Protein AF-A0A7V3D6D9-F1 (afdb_monomer_lite)

Secondary structure (DSSP, 8-state):
-PPPPHH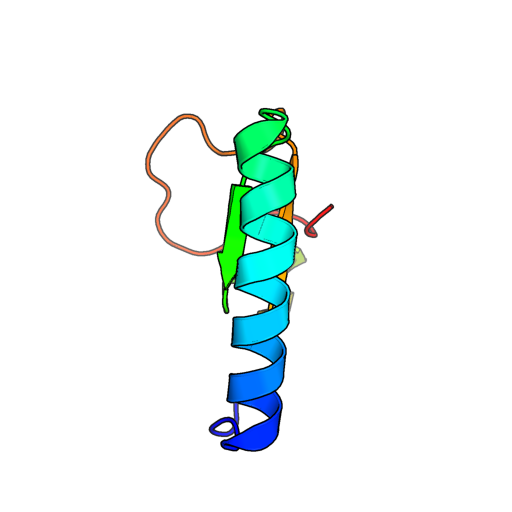HHHHHHHHHHHHHHHHHHTT-EEEEES--EEEETTTTEEE--SEEEEETTTS-SS---SPEES---

Structure (mmCIF, N/CA/C/O backbone):
data_AF-A0A7V3D6D9-F1
#
_entry.id   AF-A0A7V3D6D9-F1
#
loop_
_atom_site.group_PDB
_atom_site.id
_atom_site.type_symbol
_atom_site.label_atom_id
_atom_site.label_alt_id
_atom_site.label_comp_id
_atom_site.label_asym_id
_atom_site.label_entity_id
_atom_site.label_seq_id
_atom_site.pdbx_PDB_ins_code
_atom_site.Cartn_x
_atom_site.Cartn_y
_atom_site.Cartn_z
_atom_site.occupancy
_atom_site.B_iso_or_equiv
_atom_site.auth_seq_id
_atom_site.auth_comp_id
_atom_site.auth_asym_id
_atom_site.auth_atom_id
_atom_site.pdbx_PDB_model_num
ATOM 1 N N . MET A 1 1 ? 12.034 -2.602 -12.309 1.00 66.12 1 MET A N 1
ATOM 2 C CA . MET A 1 1 ? 11.680 -1.220 -11.922 1.00 66.12 1 MET A CA 1
ATOM 3 C C . MET A 1 1 ? 12.980 -0.447 -11.768 1.00 66.12 1 MET A C 1
ATOM 5 O O . MET A 1 1 ? 13.961 -1.052 -11.351 1.00 66.12 1 MET A O 1
ATOM 9 N N . THR A 1 2 ? 13.026 0.814 -12.196 1.00 80.62 2 THR A N 1
ATOM 10 C CA . THR A 1 2 ? 14.208 1.677 -12.015 1.00 80.62 2 THR A CA 1
ATOM 11 C C . THR A 1 2 ? 14.242 2.164 -10.564 1.00 80.62 2 THR A C 1
ATOM 13 O O . THR A 1 2 ? 13.164 2.399 -10.019 1.00 80.62 2 THR A O 1
ATOM 16 N N . PRO A 1 3 ? 15.417 2.312 -9.924 1.00 86.56 3 PRO A N 1
ATOM 17 C CA . PRO A 1 3 ? 15.501 2.852 -8.569 1.00 86.56 3 PRO A CA 1
ATOM 18 C C . PRO A 1 3 ? 14.773 4.195 -8.425 1.00 86.56 3 PRO A C 1
ATOM 20 O O . PRO A 1 3 ? 14.881 5.060 -9.299 1.00 86.56 3 PRO A O 1
ATOM 23 N N . VAL A 1 4 ? 14.043 4.360 -7.321 1.00 91.19 4 VAL A N 1
ATOM 24 C CA . VAL A 1 4 ? 13.290 5.581 -7.014 1.00 91.19 4 VAL A CA 1
ATOM 25 C C . VAL A 1 4 ? 14.229 6.701 -6.552 1.00 91.19 4 VAL A C 1
ATOM 27 O O . VAL A 1 4 ? 15.193 6.470 -5.822 1.00 91.19 4 VAL A O 1
ATOM 30 N N . GLY A 1 5 ? 13.964 7.931 -6.996 1.00 95.81 5 GLY A N 1
ATOM 31 C CA . GLY A 1 5 ? 14.685 9.117 -6.529 1.00 95.81 5 GLY A CA 1
ATOM 32 C C . GLY A 1 5 ? 14.271 9.537 -5.112 1.00 95.81 5 GLY A C 1
ATOM 33 O O . GLY A 1 5 ? 13.221 9.140 -4.613 1.00 95.81 5 GLY A O 1
ATOM 34 N N . LEU A 1 6 ? 15.070 10.401 -4.478 1.00 97.12 6 LEU A N 1
ATOM 35 C CA . LEU A 1 6 ? 14.827 10.846 -3.098 1.00 97.12 6 LEU A CA 1
ATOM 36 C C . LEU A 1 6 ? 13.497 11.587 -2.912 1.00 97.12 6 LEU A C 1
ATOM 38 O O . LEU A 1 6 ? 12.800 11.334 -1.937 1.00 97.12 6 LEU A O 1
ATOM 42 N N . GLU A 1 7 ? 13.144 12.499 -3.817 1.00 97.19 7 GLU A N 1
ATOM 43 C CA . GLU A 1 7 ? 11.919 13.298 -3.673 1.00 97.19 7 GLU A CA 1
ATOM 44 C C . GLU A 1 7 ? 10.639 12.455 -3.817 1.00 97.19 7 GLU A C 1
ATOM 46 O O . GLU A 1 7 ? 9.798 12.522 -2.919 1.00 97.19 7 GLU A O 1
ATOM 51 N N . PRO A 1 8 ? 10.493 11.579 -4.836 1.00 94.88 8 PRO A N 1
ATOM 52 C CA . PRO A 1 8 ? 9.376 10.635 -4.873 1.00 94.88 8 PRO A CA 1
ATOM 53 C C . PRO A 1 8 ? 9.323 9.717 -3.644 1.00 94.88 8 PRO A C 1
ATOM 55 O O . PRO A 1 8 ? 8.249 9.525 -3.084 1.00 94.88 8 PRO A O 1
ATOM 58 N N . ALA A 1 9 ? 10.471 9.227 -3.155 1.00 95.94 9 ALA A N 1
ATOM 59 C CA . ALA A 1 9 ? 10.517 8.402 -1.946 1.00 95.94 9 ALA A CA 1
ATOM 60 C C . ALA A 1 9 ? 10.048 9.163 -0.690 1.00 95.94 9 ALA A C 1
ATOM 62 O O . ALA A 1 9 ? 9.297 8.626 0.124 1.00 95.94 9 ALA A O 1
ATOM 63 N N . ARG A 1 10 ? 10.445 10.435 -0.535 1.00 97.94 10 ARG A N 1
ATOM 64 C CA . ARG A 1 10 ? 9.971 11.307 0.555 1.00 97.94 10 ARG A CA 1
ATOM 65 C C . ARG A 1 10 ? 8.469 11.537 0.471 1.00 97.94 10 ARG A C 1
ATOM 67 O O . ARG A 1 10 ? 7.794 11.493 1.497 1.00 97.94 10 ARG A O 1
ATOM 74 N N . PHE A 1 11 ? 7.953 11.765 -0.734 1.00 97.88 11 PHE A N 1
ATOM 75 C CA . PHE A 1 11 ? 6.526 11.965 -0.950 1.00 97.88 11 PHE A CA 1
ATOM 76 C C . PHE A 1 11 ? 5.718 10.699 -0.639 1.00 97.88 11 PHE A C 1
ATOM 78 O O . PHE A 1 11 ? 4.748 10.779 0.113 1.00 97.88 11 PHE A O 1
ATOM 85 N N . ALA A 1 12 ? 6.149 9.534 -1.133 1.00 97.44 12 ALA A N 1
ATOM 86 C CA . ALA A 1 12 ? 5.520 8.249 -0.833 1.00 97.44 12 ALA A CA 1
ATOM 87 C C . ALA A 1 12 ? 5.530 7.950 0.674 1.00 97.44 12 ALA A C 1
ATOM 89 O O . ALA A 1 12 ? 4.497 7.595 1.232 1.00 97.44 12 ALA A O 1
ATOM 90 N N . SER A 1 13 ? 6.654 8.191 1.359 1.00 98.06 13 SER A N 1
ATOM 91 C CA . SER A 1 13 ? 6.749 8.025 2.816 1.00 98.06 13 SER A CA 1
ATOM 92 C C . SER A 1 13 ? 5.823 8.976 3.580 1.00 98.06 13 SER A C 1
ATOM 94 O O . SER A 1 13 ? 5.169 8.569 4.540 1.00 98.06 13 SER A O 1
ATOM 96 N N . TRP A 1 14 ? 5.731 10.240 3.155 1.00 98.44 14 TRP A N 1
ATOM 97 C CA . TRP A 1 14 ? 4.797 11.196 3.746 1.00 98.44 14 TRP A CA 1
ATOM 98 C C . TRP A 1 14 ? 3.341 10.751 3.556 1.00 98.44 14 TRP A C 1
ATOM 100 O O . TRP A 1 14 ? 2.557 10.819 4.506 1.00 98.44 14 TRP A O 1
ATOM 110 N N . LEU A 1 15 ? 2.994 10.274 2.357 1.00 98.44 15 LEU A N 1
ATOM 111 C CA . LEU A 1 15 ? 1.652 9.810 2.024 1.00 98.44 15 LEU A CA 1
ATOM 112 C C . LEU A 1 15 ? 1.276 8.544 2.804 1.00 98.44 15 LEU A C 1
ATOM 114 O O . LEU A 1 15 ? 0.212 8.531 3.423 1.00 98.44 15 LEU A O 1
ATOM 118 N N . ASP A 1 16 ? 2.150 7.530 2.826 1.00 98.38 16 ASP A N 1
ATOM 119 C CA . ASP A 1 16 ? 1.975 6.309 3.625 1.00 98.38 16 ASP A CA 1
ATOM 120 C C . ASP A 1 16 ? 1.707 6.667 5.084 1.00 98.38 16 ASP A C 1
ATOM 122 O O . ASP A 1 16 ? 0.673 6.286 5.618 1.00 98.38 16 ASP A O 1
ATOM 126 N N . ASN A 1 17 ? 2.560 7.489 5.703 1.00 98.56 17 ASN A N 1
ATOM 127 C CA . ASN A 1 17 ? 2.418 7.830 7.116 1.00 98.56 17 ASN A CA 1
ATOM 128 C C . ASN A 1 17 ? 1.064 8.494 7.431 1.00 98.56 17 ASN A C 1
ATOM 130 O O . ASN A 1 17 ? 0.424 8.176 8.434 1.00 98.56 17 ASN A O 1
ATOM 134 N N . ARG A 1 18 ? 0.592 9.410 6.573 1.00 98.50 18 ARG A N 1
AT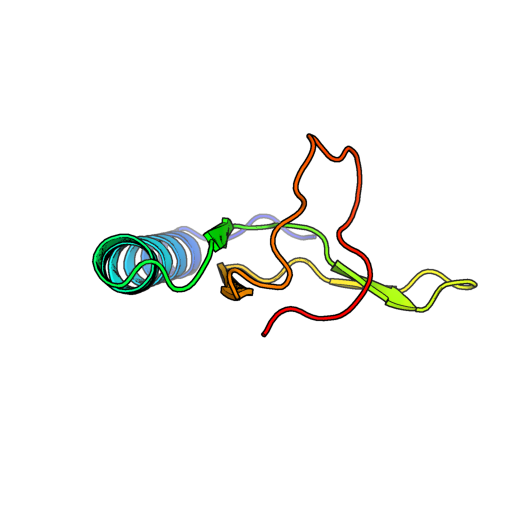OM 135 C CA . ARG A 1 18 ? -0.700 10.085 6.783 1.00 98.50 18 ARG A CA 1
ATOM 136 C C . ARG A 1 18 ? -1.889 9.166 6.548 1.00 98.50 18 ARG A C 1
ATOM 138 O O . ARG A 1 18 ? -2.838 9.209 7.331 1.00 98.50 18 ARG A O 1
ATOM 145 N N . LEU A 1 19 ? -1.843 8.350 5.500 1.00 98.50 19 LEU A N 1
ATOM 146 C CA . LEU A 1 19 ? -2.926 7.425 5.189 1.00 98.50 19 LEU A CA 1
ATOM 147 C C . LEU A 1 19 ? -3.002 6.303 6.227 1.00 98.50 19 LEU A C 1
ATOM 149 O O . LEU A 1 19 ? -4.081 6.027 6.747 1.00 98.50 19 LEU A O 1
ATOM 153 N N . ARG A 1 20 ? -1.855 5.723 6.588 1.00 98.62 20 ARG A N 1
ATOM 154 C CA . ARG A 1 20 ? -1.711 4.677 7.603 1.00 98.62 20 ARG A CA 1
ATOM 155 C C . ARG A 1 20 ? -2.286 5.123 8.937 1.00 98.62 20 ARG A C 1
ATOM 157 O O . ARG A 1 20 ? -3.131 4.424 9.483 1.00 98.62 20 ARG A O 1
ATOM 164 N N . GLN A 1 21 ? -1.929 6.324 9.403 1.00 98.62 21 GLN A N 1
ATOM 165 C CA . GLN A 1 21 ? -2.473 6.870 10.646 1.00 98.62 21 GLN A CA 1
ATOM 166 C C . GLN A 1 21 ? -4.011 6.895 10.639 1.00 98.62 21 GLN A C 1
ATOM 168 O O . GLN A 1 21 ? -4.641 6.499 11.620 1.00 98.62 21 GLN A O 1
ATOM 173 N N . TYR A 1 22 ? -4.627 7.355 9.546 1.00 98.69 22 TYR A N 1
ATOM 174 C CA . TYR A 1 22 ? -6.085 7.395 9.425 1.00 98.69 22 TYR A CA 1
ATOM 175 C C . TYR A 1 22 ? -6.701 5.991 9.362 1.00 98.69 22 TYR A C 1
ATOM 177 O O . TYR A 1 22 ? -7.667 5.715 10.075 1.00 98.69 22 TYR A O 1
ATOM 185 N N . VAL A 1 23 ? -6.139 5.104 8.539 1.00 98.69 23 VAL A N 1
ATOM 186 C CA . VAL A 1 23 ? -6.629 3.735 8.340 1.00 98.69 23 VAL A CA 1
ATOM 187 C C . VAL A 1 23 ? -6.568 2.928 9.636 1.00 98.69 23 VAL A C 1
ATOM 189 O O . VAL A 1 23 ? -7.560 2.298 9.997 1.00 98.69 23 VAL A O 1
ATOM 192 N N . GLU A 1 24 ? -5.456 2.998 10.368 1.00 98.06 24 GLU A N 1
ATOM 193 C CA . GLU A 1 24 ? -5.272 2.287 11.638 1.00 98.06 24 GLU A CA 1
ATOM 194 C C . GLU A 1 24 ? -6.197 2.838 12.730 1.00 98.06 24 GLU A C 1
ATOM 196 O O . GLU A 1 24 ? -6.886 2.066 13.398 1.00 98.06 24 GLU A O 1
ATOM 201 N N . THR A 1 25 ? -6.291 4.169 12.866 1.00 98.56 25 THR A N 1
ATOM 202 C CA . THR A 1 25 ? -7.155 4.817 13.875 1.00 98.56 25 THR A CA 1
ATOM 203 C C . THR A 1 25 ? -8.623 4.422 13.714 1.00 98.56 25 THR 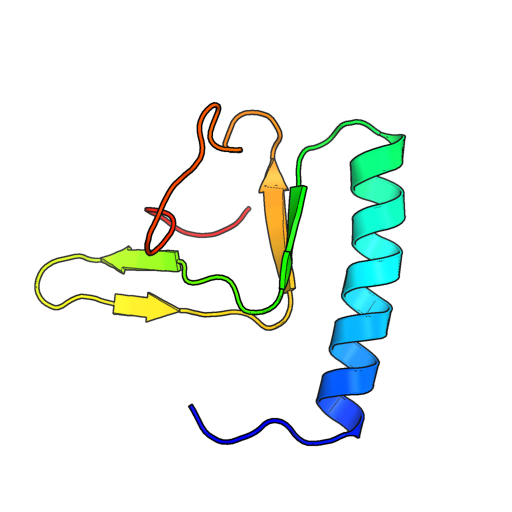A C 1
ATOM 205 O O . THR A 1 25 ? -9.339 4.277 14.702 1.00 98.56 25 THR A O 1
ATOM 208 N N . ASN A 1 26 ? -9.076 4.245 12.473 1.00 98.62 26 ASN A N 1
ATOM 209 C CA . ASN A 1 26 ? -10.465 3.924 12.151 1.00 98.62 26 ASN A CA 1
ATOM 210 C C . ASN A 1 26 ? -10.683 2.429 11.853 1.00 98.62 26 ASN A C 1
ATOM 212 O O . ASN A 1 26 ? -11.779 2.052 11.444 1.00 98.62 26 ASN A O 1
ATOM 216 N N . GLN A 1 27 ? -9.661 1.583 12.041 1.00 98.19 27 GLN A N 1
ATOM 217 C CA . GLN A 1 27 ? -9.710 0.134 11.797 1.00 98.19 27 GLN A CA 1
ATOM 218 C C . GLN A 1 27 ? -10.207 -0.230 10.386 1.00 98.19 27 GLN A C 1
ATOM 220 O O . GLN A 1 27 ? -10.963 -1.182 10.194 1.00 98.19 27 GLN A O 1
ATOM 225 N N . LEU A 1 28 ? -9.794 0.550 9.385 1.00 98.56 28 LEU A N 1
ATOM 226 C CA . LEU A 1 28 ? -10.316 0.443 8.021 1.00 98.56 28 LEU A CA 1
ATOM 227 C C . LEU A 1 28 ? -9.600 -0.610 7.179 1.00 98.56 28 LEU A C 1
ATOM 229 O O . LEU A 1 28 ? -10.111 -0.961 6.118 1.00 98.56 28 LEU A O 1
ATOM 233 N N . GLY A 1 29 ? -8.453 -1.121 7.633 1.00 98.06 29 GLY A N 1
ATOM 234 C CA . GLY A 1 29 ? -7.656 -2.112 6.916 1.00 98.06 29 GLY A CA 1
ATOM 235 C C . GLY A 1 29 ? -6.159 -1.868 7.056 1.00 98.06 29 GLY A C 1
ATOM 236 O O . GLY A 1 29 ? -5.686 -1.563 8.148 1.00 98.06 29 GLY A O 1
ATOM 237 N N . GLU A 1 30 ? -5.425 -1.998 5.954 1.00 97.62 30 GLU A N 1
ATOM 238 C CA . GLU A 1 30 ? -3.965 -1.936 5.918 1.00 97.62 30 GLU A CA 1
ATOM 239 C C . GLU A 1 30 ? -3.468 -1.023 4.793 1.00 97.62 30 GLU A C 1
ATOM 241 O O . GLU A 1 30 ? -4.032 -0.988 3.698 1.00 97.62 30 GLU A O 1
ATOM 246 N N . VAL A 1 31 ? -2.390 -0.286 5.066 1.00 98.38 31 VAL A N 1
ATOM 247 C CA . VAL A 1 31 ? -1.641 0.468 4.056 1.00 98.38 31 VAL A CA 1
ATOM 248 C C . VAL A 1 31 ? -0.324 -0.254 3.794 1.00 98.38 31 VAL A C 1
ATOM 250 O O . VAL A 1 31 ? 0.386 -0.633 4.727 1.00 98.38 31 VAL A O 1
ATOM 253 N N . LEU A 1 32 ? 0.001 -0.447 2.522 1.00 97.19 32 LEU A N 1
ATOM 254 C CA . LEU A 1 32 ? 1.162 -1.186 2.042 1.00 97.19 32 LEU A CA 1
ATOM 255 C C . LEU A 1 32 ? 2.021 -0.288 1.149 1.00 97.19 32 LEU A C 1
ATOM 257 O O . LEU A 1 32 ? 1.497 0.557 0.424 1.00 97.19 32 LEU A O 1
ATOM 261 N N . VAL A 1 33 ? 3.334 -0.506 1.169 1.00 96.69 33 VAL A N 1
ATOM 262 C CA . VAL A 1 33 ? 4.322 0.248 0.382 1.00 96.69 33 VAL A CA 1
ATOM 263 C C . VAL A 1 33 ? 5.050 -0.725 -0.537 1.00 96.69 33 VAL A C 1
ATOM 265 O O . VAL A 1 33 ? 5.477 -1.785 -0.080 1.00 96.69 33 VAL A O 1
ATOM 268 N N . GLU A 1 34 ? 5.156 -0.389 -1.825 1.00 95.25 34 GLU A N 1
ATOM 269 C CA . GLU A 1 34 ? 5.834 -1.201 -2.857 1.00 95.25 34 GLU A CA 1
ATOM 270 C C . GLU A 1 34 ? 5.304 -2.650 -2.991 1.00 95.25 34 GLU A C 1
ATOM 272 O O . GLU A 1 34 ? 5.966 -3.534 -3.544 1.00 95.25 34 GLU A O 1
ATOM 277 N N . ALA A 1 35 ? 4.096 -2.925 -2.486 1.00 95.56 35 ALA A N 1
ATOM 278 C CA . ALA A 1 35 ? 3.501 -4.257 -2.506 1.00 95.56 35 ALA A CA 1
ATOM 279 C C . ALA A 1 35 ? 3.070 -4.658 -3.919 1.00 95.56 35 ALA A C 1
ATOM 281 O O . ALA A 1 35 ? 2.490 -3.868 -4.658 1.00 95.56 35 ALA A O 1
ATOM 282 N N . GLY A 1 36 ? 3.313 -5.913 -4.300 1.00 96.75 36 GLY A N 1
ATOM 283 C CA . GLY A 1 36 ? 2.920 -6.413 -5.614 1.00 96.75 36 GLY A CA 1
ATOM 284 C C . GLY A 1 36 ? 1.459 -6.864 -5.667 1.00 96.75 36 GLY A C 1
ATOM 285 O O . GLY A 1 36 ? 1.029 -7.692 -4.867 1.00 96.75 36 GLY A O 1
ATOM 286 N N . PHE A 1 37 ? 0.734 -6.383 -6.675 1.00 97.56 37 PHE A N 1
ATOM 287 C CA . PHE A 1 37 ? -0.661 -6.705 -6.974 1.00 97.56 37 PHE A CA 1
ATOM 288 C C . PHE A 1 37 ? -0.762 -7.399 -8.334 1.00 97.56 37 PHE A C 1
ATOM 290 O O . PHE A 1 37 ? -0.443 -6.810 -9.371 1.00 97.56 37 PHE A O 1
ATOM 297 N N . LEU A 1 38 ? -1.196 -8.658 -8.343 1.00 97.94 38 LEU A N 1
ATOM 298 C CA . LEU A 1 38 ? -1.381 -9.467 -9.544 1.00 97.94 38 LEU A CA 1
ATOM 299 C C . LEU A 1 38 ? -2.768 -9.210 -10.143 1.00 97.94 38 LEU A C 1
ATOM 301 O O . LEU A 1 38 ? -3.772 -9.760 -9.692 1.00 97.94 38 LEU A O 1
ATOM 305 N N . LEU A 1 39 ? -2.809 -8.398 -11.197 1.00 97.75 39 LEU A N 1
ATOM 306 C CA . LEU A 1 39 ? -4.040 -7.929 -11.841 1.00 97.75 39 LEU A CA 1
ATOM 307 C C . LEU A 1 39 ? -4.582 -8.906 -12.890 1.00 97.75 39 LEU A C 1
ATOM 309 O O . LEU A 1 39 ? -5.783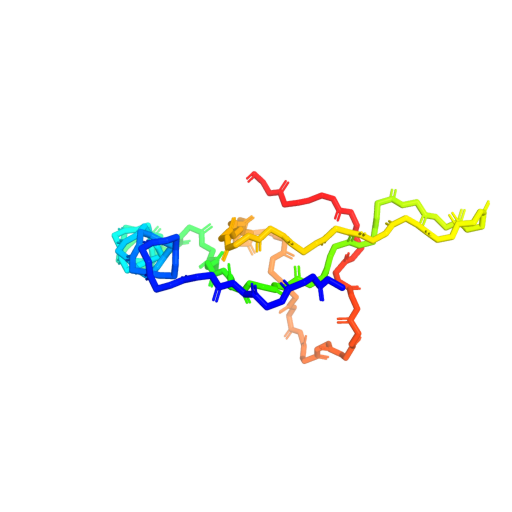 -8.970 -13.134 1.00 97.75 39 LEU A O 1
ATOM 313 N N . LYS A 1 40 ? -3.693 -9.656 -13.543 1.00 97.62 40 LYS A N 1
ATOM 314 C CA . LYS A 1 40 ? -4.038 -10.643 -14.571 1.00 97.62 40 LYS A CA 1
ATOM 315 C C . LYS A 1 40 ? -3.047 -11.791 -14.513 1.00 97.62 40 LYS A C 1
ATOM 317 O O . LYS A 1 40 ? -1.873 -11.550 -14.259 1.00 97.62 40 LYS A O 1
ATOM 322 N N . ARG A 1 41 ? -3.512 -13.013 -14.788 1.00 95.94 41 ARG A N 1
ATOM 323 C CA . ARG A 1 41 ? -2.657 -14.186 -15.015 1.00 95.94 41 ARG A CA 1
ATOM 324 C C . ARG A 1 41 ? -2.595 -14.540 -16.498 1.00 95.94 41 ARG A C 1
ATOM 326 O O . ARG A 1 41 ? -3.596 -14.392 -17.197 1.00 95.94 41 ARG A O 1
ATOM 333 N N . ARG A 1 42 ? -1.456 -15.084 -16.941 1.00 94.38 42 ARG A N 1
ATOM 334 C CA . ARG A 1 42 ? -1.236 -15.648 -18.295 1.00 94.38 42 ARG A CA 1
ATOM 335 C C . ARG A 1 42 ? -1.544 -14.668 -19.461 1.00 94.38 42 ARG A C 1
ATOM 337 O O . ARG A 1 42 ? -2.584 -14.792 -20.109 1.00 94.38 42 ARG A O 1
ATOM 344 N N . PRO A 1 43 ? -0.633 -13.730 -19.795 1.00 93.75 43 PRO A N 1
ATOM 345 C CA . PRO A 1 43 ? 0.606 -13.423 -19.085 1.00 93.75 43 PRO A CA 1
ATOM 346 C C . PRO A 1 43 ? 0.327 -12.654 -17.794 1.00 93.75 43 PRO A C 1
ATOM 348 O O . PRO A 1 43 ? -0.679 -11.947 -17.676 1.00 93.75 43 PRO A O 1
ATOM 351 N N . ASP A 1 44 ? 1.220 -12.815 -16.825 1.00 96.69 44 ASP A N 1
ATOM 352 C CA . ASP A 1 44 ? 1.064 -12.181 -15.526 1.00 96.69 44 ASP A CA 1
ATOM 353 C C . ASP A 1 44 ? 1.274 -10.668 -15.649 1.00 96.69 44 ASP A C 1
ATOM 355 O O . ASP A 1 44 ? 2.244 -10.197 -16.239 1.00 96.69 44 ASP A O 1
ATOM 359 N N . THR A 1 45 ? 0.328 -9.897 -15.118 1.00 97.62 45 THR A N 1
ATOM 360 C CA . THR A 1 45 ? 0.424 -8.438 -15.016 1.00 97.62 45 THR A CA 1
ATOM 361 C C . THR A 1 45 ? 0.459 -8.076 -13.546 1.00 97.62 45 THR A C 1
ATOM 363 O O . THR A 1 45 ? -0.556 -8.190 -12.863 1.00 97.62 45 THR A O 1
ATOM 366 N N . VAL A 1 46 ? 1.625 -7.642 -13.073 1.00 97.25 46 VAL A N 1
ATOM 367 C CA . VAL A 1 46 ? 1.842 -7.234 -11.684 1.00 97.25 46 VAL A CA 1
ATOM 368 C C . VAL A 1 46 ? 2.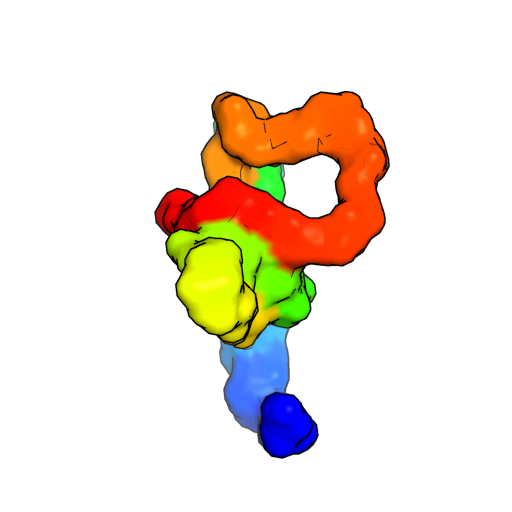139 -5.743 -11.644 1.00 97.25 46 VAL A C 1
ATOM 370 O O . VAL A 1 46 ? 2.904 -5.235 -12.468 1.00 97.25 46 VAL A O 1
ATOM 373 N N . ARG A 1 47 ? 1.527 -5.034 -10.697 1.00 96.56 47 ARG A N 1
ATOM 374 C CA . ARG A 1 47 ? 1.836 -3.634 -10.395 1.00 96.56 47 ARG A CA 1
ATOM 375 C C . ARG A 1 47 ? 2.255 -3.510 -8.939 1.00 96.56 47 ARG A C 1
ATOM 377 O O . ARG A 1 47 ? 1.658 -4.155 -8.089 1.00 96.56 47 ARG A O 1
ATOM 384 N N . ALA A 1 48 ? 3.266 -2.690 -8.689 1.00 95.81 48 ALA A N 1
ATOM 385 C CA . ALA A 1 48 ? 3.689 -2.296 -7.355 1.00 95.81 48 ALA A CA 1
ATOM 386 C C . ALA A 1 48 ? 3.516 -0.777 -7.265 1.00 95.81 48 ALA A C 1
ATOM 388 O O . ALA A 1 48 ? 4.311 -0.058 -7.869 1.00 95.81 48 ALA A O 1
ATOM 389 N N . PRO A 1 49 ? 2.406 -0.283 -6.695 1.00 95.50 49 PRO A N 1
ATOM 390 C CA . PRO A 1 49 ? 2.259 1.139 -6.427 1.00 95.50 49 PRO A CA 1
ATOM 391 C C . PRO A 1 49 ? 3.162 1.550 -5.258 1.00 95.50 49 PRO A C 1
ATOM 393 O O . PRO A 1 49 ? 3.390 0.755 -4.345 1.00 95.50 49 PRO A O 1
ATOM 396 N N . ASP A 1 50 ? 3.597 2.811 -5.257 1.00 96.38 50 ASP A N 1
ATOM 397 C CA . ASP A 1 50 ? 4.392 3.380 -4.162 1.00 96.38 50 ASP A CA 1
ATOM 398 C C . ASP A 1 50 ? 3.650 3.251 -2.814 1.00 96.38 50 ASP A C 1
ATOM 400 O O . ASP A 1 50 ? 4.249 2.928 -1.792 1.00 96.38 50 ASP A O 1
ATOM 404 N N . VAL A 1 51 ? 2.323 3.453 -2.820 1.00 98.00 51 VAL A N 1
ATOM 405 C CA . VAL A 1 51 ? 1.425 3.280 -1.665 1.00 98.00 51 VAL A CA 1
ATOM 406 C C . VAL A 1 51 ? 0.107 2.646 -2.128 1.00 98.00 51 VAL A C 1
ATOM 408 O O . VAL A 1 51 ? -0.464 3.064 -3.136 1.00 98.00 51 VAL A O 1
ATOM 411 N N . ALA A 1 52 ? -0.397 1.659 -1.386 1.00 98.25 52 ALA A N 1
ATOM 412 C CA . ALA A 1 52 ? -1.682 0.999 -1.614 1.00 98.25 52 ALA A CA 1
ATOM 413 C C . ALA A 1 52 ? -2.482 0.853 -0.319 1.00 98.25 52 ALA A C 1
ATOM 415 O O . ALA A 1 52 ? -1.909 0.667 0.751 1.00 98.25 52 ALA A O 1
ATOM 416 N N . PHE A 1 53 ? -3.808 0.865 -0.434 1.00 98.50 53 PHE A N 1
ATOM 417 C CA . PHE A 1 53 ? -4.726 0.534 0.649 1.00 98.50 53 PHE A CA 1
ATOM 418 C C . PHE A 1 53 ? -5.442 -0.787 0.349 1.00 98.50 53 PHE A C 1
ATOM 420 O O . PHE A 1 53 ? -5.822 -1.063 -0.791 1.00 98.50 53 PHE A O 1
ATOM 427 N N . LEU A 1 54 ? -5.606 -1.605 1.386 1.00 98.12 54 LEU A N 1
ATOM 428 C CA . LEU A 1 54 ? -6.509 -2.745 1.408 1.00 98.12 54 LEU A CA 1
ATOM 429 C C . LEU A 1 54 ? -7.499 -2.564 2.549 1.00 98.12 54 LEU A C 1
ATOM 431 O O . LEU A 1 54 ? -7.108 -2.447 3.708 1.00 98.12 54 LEU A O 1
ATOM 435 N N . SER A 1 55 ? -8.785 -2.587 2.227 1.00 98.31 55 SER A N 1
ATOM 436 C CA . SER A 1 55 ? -9.861 -2.570 3.210 1.00 98.31 55 SER A CA 1
ATOM 437 C C . SER A 1 55 ? -9.791 -3.788 4.130 1.00 98.31 55 SER A C 1
ATOM 439 O O . SER A 1 55 ? -9.371 -4.870 3.722 1.00 98.31 55 SER A O 1
ATOM 441 N N . ALA A 1 56 ? -10.263 -3.646 5.369 1.00 97.81 56 ALA A N 1
ATOM 442 C CA . ALA A 1 56 ? -10.228 -4.700 6.385 1.00 97.81 56 ALA A CA 1
ATOM 443 C C . ALA A 1 56 ? -10.858 -6.020 5.905 1.00 97.81 56 ALA A C 1
ATOM 445 O O . ALA A 1 56 ? -10.410 -7.096 6.286 1.00 97.81 56 ALA A O 1
ATOM 446 N N . ALA A 1 57 ? -11.859 -5.950 5.020 1.00 97.50 57 ALA A N 1
ATOM 447 C CA . ALA A 1 57 ? -12.504 -7.122 4.427 1.00 97.50 57 ALA A CA 1
ATOM 448 C C . ALA A 1 57 ? -11.617 -7.888 3.423 1.00 97.50 57 ALA A C 1
ATOM 450 O O . ALA A 1 57 ? -11.926 -9.027 3.076 1.00 97.50 57 ALA A O 1
ATOM 451 N N . ARG A 1 58 ? -10.550 -7.260 2.922 1.00 97.06 58 ARG A N 1
ATOM 452 C CA . ARG A 1 58 ? -9.647 -7.787 1.890 1.00 97.06 58 ARG A CA 1
ATOM 453 C C . ARG A 1 58 ? -8.245 -8.094 2.411 1.00 97.06 58 ARG A C 1
ATOM 455 O O . ARG A 1 58 ? -7.491 -8.762 1.706 1.00 97.06 58 ARG A O 1
ATOM 462 N N . VAL A 1 59 ? -7.905 -7.642 3.618 1.00 96.06 59 VAL A N 1
ATOM 463 C CA . VAL A 1 59 ? -6.642 -7.980 4.286 1.00 96.06 59 VAL A CA 1
ATOM 464 C C . VAL A 1 59 ? -6.567 -9.503 4.493 1.00 96.06 59 VAL A C 1
ATOM 466 O O . VAL A 1 59 ? -7.500 -10.088 5.054 1.00 96.06 59 VAL A O 1
ATOM 469 N N . PRO A 1 60 ? -5.493 -10.180 4.042 1.00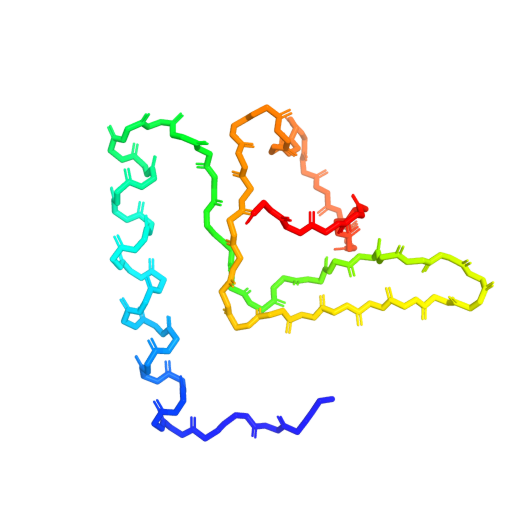 93.56 60 PRO A N 1
ATOM 470 C CA . PRO A 1 60 ? -5.328 -11.615 4.252 1.00 93.56 60 PRO A CA 1
ATOM 471 C C . PRO A 1 60 ? -5.331 -11.984 5.741 1.00 93.56 60 PRO A C 1
ATOM 473 O O . PRO A 1 60 ? -4.604 -11.402 6.540 1.00 93.56 60 PRO A O 1
ATOM 476 N N . SER A 1 61 ? -6.111 -12.998 6.120 1.00 90.69 61 SER A N 1
ATOM 477 C CA . SER A 1 61 ? -6.181 -13.483 7.508 1.00 90.69 61 SER A CA 1
ATOM 478 C C . SER A 1 61 ? -4.953 -14.290 7.943 1.00 90.69 61 SER A C 1
ATOM 480 O O . SER A 1 61 ? -4.759 -14.542 9.131 1.00 90.69 61 SER A O 1
ATOM 482 N N . THR A 1 62 ? -4.125 -14.711 6.987 1.00 89.75 62 THR A N 1
ATOM 483 C CA . THR A 1 62 ? -2.891 -15.466 7.208 1.00 89.75 62 THR A CA 1
ATOM 484 C C . THR A 1 62 ? -1.743 -14.824 6.449 1.00 89.75 62 THR A C 1
ATOM 486 O O . THR A 1 62 ? -1.957 -14.163 5.432 1.00 89.75 62 THR A O 1
ATOM 489 N N . HIS A 1 63 ? -0.515 -15.086 6.900 1.00 88.69 63 HIS A N 1
ATOM 490 C CA . HIS A 1 63 ? 0.680 -14.687 6.165 1.00 88.69 63 HIS A CA 1
ATOM 491 C C . HIS A 1 63 ? 0.617 -15.189 4.713 1.00 88.69 63 HIS A C 1
ATOM 493 O O . HIS A 1 63 ? 0.291 -16.352 4.464 1.00 88.69 63 HIS A O 1
ATOM 499 N N . MET A 1 64 ? 0.907 -14.297 3.767 1.00 89.62 64 MET A N 1
ATOM 500 C CA . MET A 1 64 ? 0.895 -14.571 2.335 1.00 89.62 64 MET A CA 1
ATOM 501 C C . MET A 1 64 ? 2.272 -14.254 1.762 1.00 89.62 64 MET A C 1
ATOM 503 O O . MET A 1 64 ? 2.765 -13.138 1.903 1.00 89.62 64 MET A O 1
ATOM 507 N N . GLU A 1 65 ? 2.861 -15.226 1.073 1.00 91.81 65 GLU A N 1
ATOM 508 C CA . GLU A 1 65 ? 4.036 -15.004 0.235 1.00 91.81 65 GLU A CA 1
ATOM 509 C C . GLU A 1 65 ? 3.606 -14.641 -1.196 1.00 91.81 65 GLU A C 1
ATOM 511 O O . GLU A 1 65 ? 2.601 -15.141 -1.711 1.00 91.81 65 GLU A O 1
ATOM 516 N N . GLY A 1 66 ? 4.386 -13.797 -1.873 1.00 93.38 66 GLY A N 1
ATOM 517 C CA . GLY A 1 66 ? 4.141 -13.408 -3.265 1.00 93.38 66 GLY A CA 1
ATOM 518 C C . GLY A 1 66 ? 3.277 -12.151 -3.425 1.00 93.38 66 GLY A C 1
ATOM 519 O O . GLY A 1 66 ? 3.410 -11.198 -2.664 1.00 93.38 66 GLY A O 1
ATOM 520 N N . PHE A 1 67 ? 2.450 -12.117 -4.477 1.00 95.94 67 PHE A N 1
ATOM 521 C CA . PHE A 1 67 ? 1.658 -10.942 -4.862 1.00 95.94 67 PHE A CA 1
ATOM 522 C C . PHE A 1 67 ? 0.193 -11.088 -4.466 1.00 95.94 67 PHE A C 1
ATOM 524 O O . PHE A 1 67 ? -0.417 -12.136 -4.702 1.00 95.94 67 PHE A O 1
ATOM 531 N N . PHE A 1 68 ? -0.392 -10.003 -3.968 1.00 96.81 68 PHE A N 1
ATOM 532 C CA . PHE A 1 68 ? -1.810 -9.944 -3.657 1.00 96.81 68 PHE A CA 1
ATOM 533 C C . PHE A 1 68 ? -2.647 -10.109 -4.943 1.00 96.81 68 PHE A C 1
ATOM 535 O O . PHE A 1 68 ? -2.385 -9.424 -5.936 1.00 96.81 68 PHE A O 1
ATOM 542 N N . PRO A 1 69 ? -3.648 -11.006 -4.985 1.00 96.19 69 PRO A N 1
ATOM 543 C CA . PRO A 1 69 ? -4.485 -11.191 -6.165 1.00 96.19 69 PRO A CA 1
ATOM 544 C C . PRO A 1 69 ? -5.539 -10.080 -6.298 1.00 96.19 69 PRO A C 1
ATOM 546 O O . PRO A 1 69 ? -6.414 -9.926 -5.449 1.00 96.19 69 PRO A O 1
ATOM 549 N N . GLY A 1 70 ? -5.513 -9.359 -7.418 1.00 96.69 70 GLY A N 1
ATOM 550 C CA . GLY A 1 70 ? -6.426 -8.250 -7.706 1.00 96.69 70 GLY A CA 1
ATOM 551 C C . GLY A 1 70 ? -5.797 -6.876 -7.474 1.00 96.69 70 GLY A C 1
ATOM 552 O O . GLY A 1 70 ? -4.616 -6.770 -7.163 1.00 96.69 70 GLY A O 1
ATOM 553 N N . ALA A 1 71 ? -6.580 -5.818 -7.686 1.00 97.50 71 ALA A N 1
ATOM 554 C CA . ALA A 1 71 ? -6.152 -4.429 -7.501 1.00 97.50 71 ALA A CA 1
ATOM 555 C C . ALA A 1 71 ? -6.266 -3.992 -6.027 1.00 97.50 71 ALA A C 1
ATOM 557 O O . ALA A 1 71 ? -7.082 -4.575 -5.313 1.00 97.50 71 ALA A O 1
ATOM 558 N N . PRO A 1 72 ? -5.516 -2.978 -5.566 1.00 97.38 72 PRO A N 1
ATOM 559 C CA . PRO A 1 72 ? -5.808 -2.320 -4.288 1.00 97.38 72 PRO A CA 1
ATOM 560 C C . PRO A 1 72 ? -7.199 -1.657 -4.296 1.00 97.38 72 PRO A C 1
ATOM 562 O O . PRO A 1 72 ? -7.852 -1.609 -5.344 1.00 97.38 72 PRO A O 1
ATOM 565 N N . ASP A 1 73 ? -7.667 -1.218 -3.127 1.00 97.19 73 ASP A N 1
ATOM 566 C CA . ASP A 1 73 ? -8.897 -0.422 -2.977 1.00 97.19 73 ASP A CA 1
ATOM 567 C C . ASP A 1 73 ? -8.677 1.064 -3.309 1.00 97.19 73 ASP A C 1
ATOM 569 O O . ASP A 1 73 ? -7.574 1.588 -3.020 1.00 97.19 73 ASP A O 1
#

Sequence (73 aa):
MTPVGLEPARFASWLDNRLRQYVETNQLGEVLVEAGFLLKRRPDTVRAPDVAFLSAARVPSTHMEGFFPGAPD

Foldseek 3Di:
DDDDDPVVLVVLVVVQVVVQVVCVVVVFFDKDAQAWEFADVDPTDIDGDRIAGAGNVQHDPDDDPDHRYHDGD

Radius of gyration: 13.21 Å; chains: 1; bounding box: 28×29×33 Å

pLDDT: mean 95.83, std 4.71, range [66.12, 98.69]